Protein AF-A0A9E0GU56-F1 (afdb_monomer)

Mean predicted aligned error: 5.54 Å

Structure (mmCIF, N/CA/C/O backbone):
data_AF-A0A9E0GU56-F1
#
_entry.id   AF-A0A9E0GU56-F1
#
loop_
_atom_site.group_PDB
_atom_site.id
_atom_site.type_symbol
_atom_site.label_atom_id
_atom_site.label_alt_id
_atom_site.label_comp_id
_atom_site.label_asym_id
_atom_site.label_entity_id
_atom_site.label_seq_id
_atom_site.pdbx_PDB_ins_code
_atom_site.Cartn_x
_atom_site.Cartn_y
_atom_site.Cartn_z
_atom_site.occupancy
_atom_site.B_iso_or_equiv
_atom_site.auth_seq_id
_atom_site.auth_comp_id
_atom_site.auth_asym_id
_atom_site.auth_atom_id
_atom_site.pdbx_PDB_model_num
ATOM 1 N N . MET A 1 1 ? -24.810 -29.141 5.523 1.00 37.97 1 MET A N 1
ATOM 2 C CA . MET A 1 1 ? -24.879 -29.397 4.068 1.00 37.97 1 MET A CA 1
ATOM 3 C C . MET A 1 1 ? -24.780 -28.044 3.383 1.00 37.97 1 MET A C 1
ATOM 5 O O . MET A 1 1 ? -25.595 -27.186 3.689 1.00 37.97 1 MET A O 1
ATOM 9 N N . SER A 1 2 ? -23.724 -27.802 2.603 1.00 51.38 2 SER A N 1
ATOM 10 C CA . SER A 1 2 ? -23.454 -26.490 1.993 1.00 51.38 2 SER A CA 1
ATOM 11 C C . SER A 1 2 ? -24.379 -26.243 0.803 1.00 51.38 2 SER A C 1
ATOM 13 O O . SER A 1 2 ? -24.308 -26.968 -0.184 1.00 51.38 2 SER A O 1
ATOM 15 N N . ASN A 1 3 ? -25.206 -25.200 0.885 1.00 50.16 3 ASN A N 1
ATOM 16 C CA . ASN A 1 3 ? -26.036 -24.689 -0.211 1.00 50.16 3 ASN A CA 1
ATOM 17 C C . ASN A 1 3 ? -25.228 -23.735 -1.111 1.00 50.16 3 ASN A C 1
ATOM 19 O O . ASN A 1 3 ? -25.596 -22.574 -1.281 1.00 50.16 3 ASN A O 1
ATOM 23 N N . LEU A 1 4 ? -24.110 -24.195 -1.678 1.00 57.31 4 LEU A N 1
ATOM 24 C CA . LEU A 1 4 ? -23.456 -23.439 -2.747 1.00 57.31 4 LEU A CA 1
ATOM 25 C C . LEU A 1 4 ? -24.224 -23.703 -4.039 1.00 57.31 4 LEU A C 1
ATOM 27 O O . LEU A 1 4 ? -24.075 -24.746 -4.671 1.00 57.31 4 LEU A O 1
ATOM 31 N N . SER A 1 5 ? -25.098 -22.764 -4.392 1.00 60.03 5 SER A N 1
ATOM 32 C CA . SER A 1 5 ? -25.772 -22.771 -5.684 1.00 60.03 5 SER A CA 1
ATOM 33 C C . SER A 1 5 ? -24.709 -22.608 -6.782 1.00 60.03 5 SER A C 1
ATOM 35 O O . SER A 1 5 ? -23.989 -21.605 -6.769 1.00 60.03 5 SER A O 1
ATOM 37 N N . PRO A 1 6 ? -24.584 -23.543 -7.742 1.00 61.97 6 PRO A N 1
ATOM 38 C CA . PRO A 1 6 ? -23.570 -23.474 -8.799 1.00 61.97 6 PRO A CA 1
ATOM 39 C C . PRO A 1 6 ? -23.741 -22.252 -9.718 1.00 61.97 6 PRO A C 1
ATOM 41 O O . PRO A 1 6 ? -22.826 -21.913 -10.459 1.00 61.97 6 PRO A O 1
ATOM 44 N N . ALA A 1 7 ? -24.874 -21.548 -9.628 1.00 62.59 7 ALA A N 1
ATOM 45 C CA . ALA A 1 7 ? -25.136 -20.295 -10.334 1.00 62.59 7 ALA A CA 1
ATOM 46 C C . ALA A 1 7 ? -24.202 -19.130 -9.932 1.00 62.59 7 ALA A C 1
ATOM 48 O O . ALA A 1 7 ? -24.093 -18.170 -10.686 1.00 62.59 7 ALA A O 1
ATOM 49 N N . PHE A 1 8 ? -23.519 -19.217 -8.782 1.00 59.22 8 PHE A N 1
ATOM 50 C CA . PHE A 1 8 ? -22.526 -18.230 -8.324 1.00 59.22 8 PHE A CA 1
ATOM 51 C C . PHE A 1 8 ? -21.100 -18.794 -8.260 1.00 59.22 8 PHE A C 1
ATOM 53 O O . PHE A 1 8 ? -20.228 -18.208 -7.618 1.00 59.22 8 PHE A O 1
ATOM 60 N N . ALA A 1 9 ? -20.841 -19.941 -8.897 1.00 65.62 9 ALA A N 1
ATOM 61 C CA . ALA A 1 9 ? -19.486 -20.460 -9.024 1.00 65.62 9 ALA A CA 1
ATOM 62 C C . ALA A 1 9 ? -18.719 -19.614 -10.052 1.00 65.62 9 ALA A C 1
ATOM 64 O O . ALA A 1 9 ? -18.688 -19.925 -11.242 1.00 65.62 9 ALA A O 1
ATOM 65 N N . PHE A 1 10 ? -18.131 -18.510 -9.594 1.00 67.75 10 PHE A N 1
ATOM 66 C CA . PHE A 1 10 ? -17.182 -17.751 -10.397 1.00 67.75 10 PHE A CA 1
ATOM 67 C C . PHE A 1 10 ? -15.920 -18.597 -10.606 1.00 67.75 10 PHE A C 1
ATOM 69 O O . PHE A 1 10 ? -15.471 -19.255 -9.660 1.00 67.75 10 PHE A O 1
ATOM 76 N N . PRO A 1 11 ? -15.340 -18.615 -11.820 1.00 72.81 11 PRO A N 1
ATOM 77 C CA . PRO A 1 11 ? -14.053 -19.260 -12.019 1.00 72.81 11 PRO A CA 1
ATOM 78 C C . PRO A 1 11 ? -13.038 -18.633 -11.059 1.00 72.81 11 PRO A C 1
ATOM 80 O O . PRO A 1 11 ? -12.987 -17.410 -10.916 1.00 72.81 11 PRO A O 1
ATOM 83 N N . LEU A 1 12 ? -12.243 -19.469 -10.388 1.00 70.69 12 LEU A N 1
ATOM 84 C CA . LEU A 1 12 ? -11.119 -18.982 -9.596 1.00 70.69 12 LEU A CA 1
ATOM 85 C C . LEU A 1 12 ? -10.119 -18.352 -10.565 1.00 70.69 12 LEU A C 1
ATOM 87 O O . LEU A 1 12 ? -9.436 -19.058 -11.308 1.00 70.69 12 LEU A O 1
ATOM 91 N N . SER A 1 13 ? -10.071 -17.023 -10.591 1.00 70.69 13 SER A N 1
ATOM 92 C CA . SER A 1 13 ? -9.034 -16.302 -11.317 1.00 70.69 13 SER A CA 1
ATOM 93 C C . SER A 1 13 ? -7.668 -16.640 -10.711 1.00 70.69 13 SER A C 1
ATOM 95 O O . SER A 1 13 ? -7.568 -16.764 -9.486 1.00 70.69 13 SER A O 1
ATOM 97 N N . PRO A 1 14 ? -6.613 -16.787 -11.532 1.00 82.88 14 PRO A N 1
ATOM 98 C CA . PRO A 1 14 ? -5.259 -16.897 -11.005 1.00 82.88 14 PRO A CA 1
ATOM 99 C C . PRO A 1 14 ? -4.925 -15.665 -10.152 1.00 82.88 14 PRO A C 1
ATOM 101 O O . PRO A 1 14 ? -5.466 -14.579 -10.383 1.00 82.88 14 PRO A O 1
ATOM 104 N N . GLU A 1 15 ? -4.042 -15.834 -9.163 1.00 86.50 15 GLU A N 1
ATOM 105 C CA . GLU A 1 15 ? -3.593 -14.715 -8.326 1.00 86.50 15 GLU A CA 1
ATOM 106 C C . GLU A 1 15 ? -2.996 -13.611 -9.223 1.00 86.50 15 GLU A C 1
ATOM 108 O O . GLU A 1 15 ? -2.193 -13.916 -10.112 1.00 86.50 15 GLU A O 1
ATOM 113 N N . PRO A 1 16 ? -3.368 -12.331 -9.034 1.00 92.88 16 PRO A N 1
ATOM 114 C CA . PRO A 1 16 ? -2.770 -11.242 -9.794 1.00 92.88 16 PRO A CA 1
ATOM 115 C C . PRO A 1 16 ? -1.252 -11.180 -9.575 1.00 92.88 16 PRO A C 1
ATOM 117 O O . PRO A 1 16 ? -0.794 -11.162 -8.435 1.00 92.88 16 PRO A O 1
ATOM 120 N N . LEU A 1 17 ? -0.460 -11.059 -10.645 1.00 96.56 17 LEU A N 1
ATOM 121 C CA . LEU A 1 17 ? 1.012 -10.992 -10.551 1.00 96.56 17 LEU A CA 1
ATOM 122 C C . LEU A 1 17 ? 1.505 -9.813 -9.697 1.00 96.56 17 LEU A C 1
ATOM 124 O O . LEU A 1 17 ? 2.515 -9.916 -9.004 1.00 96.56 17 LEU A O 1
ATOM 128 N N . VAL A 1 18 ? 0.750 -8.710 -9.681 1.00 97.06 18 VAL A N 1
ATOM 129 C CA . VAL A 1 18 ? 0.999 -7.558 -8.799 1.00 97.06 18 VAL A CA 1
ATOM 130 C C . VAL A 1 18 ? 0.967 -7.968 -7.321 1.00 97.06 18 VAL A C 1
ATOM 132 O O . VAL A 1 18 ? 1.762 -7.466 -6.531 1.00 97.06 18 VAL A O 1
ATOM 135 N N . LEU A 1 19 ? 0.087 -8.898 -6.934 1.00 96.44 19 LEU A N 1
ATOM 136 C CA . LEU A 1 19 ? 0.002 -9.385 -5.558 1.00 96.44 19 LEU A CA 1
ATOM 137 C C . LEU A 1 19 ? 1.216 -10.251 -5.197 1.00 96.44 19 LEU A C 1
ATOM 139 O O . LEU A 1 19 ? 1.768 -10.101 -4.107 1.00 96.44 19 LEU A O 1
ATOM 143 N N . ALA A 1 20 ? 1.690 -11.091 -6.121 1.00 96.56 20 ALA A N 1
ATOM 144 C CA . ALA A 1 20 ? 2.938 -11.833 -5.940 1.00 96.56 20 ALA A CA 1
ATOM 145 C C . ALA A 1 20 ? 4.143 -10.883 -5.785 1.00 96.56 20 ALA A C 1
ATOM 147 O O . ALA A 1 20 ? 4.937 -11.032 -4.854 1.00 96.56 20 ALA A O 1
ATOM 148 N N . ALA A 1 21 ? 4.226 -9.836 -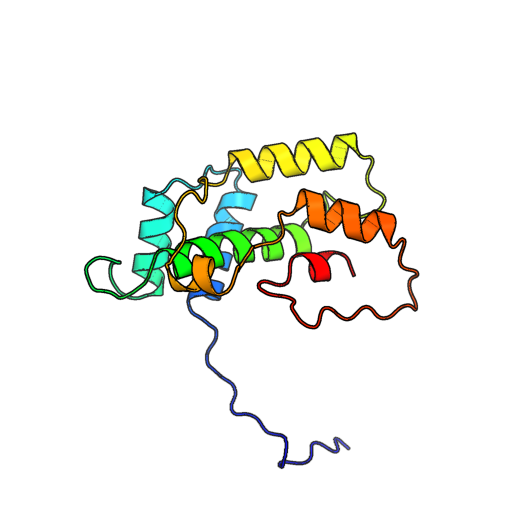6.616 1.00 98.12 21 ALA A N 1
ATOM 149 C CA . ALA A 1 21 ? 5.238 -8.786 -6.484 1.00 98.12 21 ALA A CA 1
ATOM 150 C C . ALA A 1 21 ? 5.147 -8.062 -5.131 1.00 98.12 21 ALA A C 1
ATOM 152 O O . ALA A 1 21 ? 6.165 -7.876 -4.465 1.00 98.12 21 ALA A O 1
ATOM 153 N N . ALA A 1 22 ? 3.939 -7.712 -4.684 1.00 98.12 22 ALA A N 1
ATOM 154 C CA . ALA A 1 22 ? 3.710 -7.083 -3.388 1.00 98.12 22 ALA A CA 1
ATOM 155 C C . ALA A 1 22 ? 4.227 -7.944 -2.224 1.00 98.12 22 ALA A C 1
ATOM 157 O O . ALA A 1 22 ? 4.902 -7.422 -1.341 1.00 98.12 22 ALA A O 1
ATOM 158 N N . ARG A 1 23 ? 3.999 -9.266 -2.239 1.00 97.00 23 ARG A N 1
ATOM 159 C CA . ARG A 1 23 ? 4.528 -10.183 -1.208 1.00 97.00 23 ARG A CA 1
ATOM 160 C C . ARG A 1 23 ? 6.059 -10.191 -1.165 1.00 97.00 23 ARG A C 1
ATOM 162 O O . ARG A 1 23 ? 6.632 -10.147 -0.078 1.00 97.00 23 ARG A O 1
ATOM 169 N N . SER A 1 24 ? 6.724 -10.178 -2.321 1.00 96.88 24 SER A N 1
ATOM 170 C CA . SER A 1 24 ? 8.188 -10.060 -2.395 1.00 96.88 24 SER A CA 1
ATOM 171 C C . SER A 1 24 ? 8.699 -8.731 -1.828 1.00 96.88 24 SER A C 1
ATOM 173 O O . SER A 1 24 ? 9.775 -8.681 -1.233 1.00 96.88 24 SER A O 1
ATOM 175 N N . LEU A 1 25 ? 7.932 -7.649 -1.980 1.00 98.00 25 LEU A N 1
ATOM 176 C CA . LEU A 1 25 ? 8.266 -6.337 -1.421 1.00 98.00 25 LEU A CA 1
ATOM 177 C C . LEU A 1 25 ? 8.034 -6.271 0.098 1.00 98.00 25 LEU A C 1
ATOM 179 O O . LEU A 1 25 ? 8.848 -5.670 0.793 1.00 98.00 25 LEU A O 1
ATOM 183 N N . VAL A 1 26 ? 6.996 -6.928 0.631 1.00 97.19 26 VAL A N 1
ATOM 184 C CA . VAL A 1 26 ? 6.745 -7.015 2.087 1.00 97.19 26 VAL A CA 1
ATOM 185 C C . VAL A 1 26 ? 7.946 -7.609 2.820 1.00 97.19 26 VAL A C 1
ATOM 187 O O . VAL A 1 26 ? 8.392 -7.034 3.807 1.00 97.19 26 VAL A O 1
ATOM 190 N N . ALA A 1 27 ? 8.536 -8.688 2.295 1.00 94.06 27 ALA A N 1
ATOM 191 C CA . ALA A 1 27 ? 9.717 -9.306 2.903 1.00 94.06 27 ALA A CA 1
ATOM 192 C C . ALA A 1 27 ? 10.901 -8.327 3.041 1.00 94.06 27 ALA A C 1
ATOM 194 O O . ALA A 1 27 ? 11.655 -8.385 4.011 1.00 94.06 27 ALA A O 1
ATOM 195 N N . ARG A 1 28 ? 11.048 -7.393 2.093 1.00 95.50 28 ARG A N 1
ATOM 196 C CA . ARG A 1 28 ? 12.074 -6.338 2.134 1.00 95.50 28 ARG A CA 1
ATOM 197 C C . ARG A 1 28 ? 11.729 -5.244 3.140 1.00 95.50 28 ARG A C 1
ATOM 199 O O . ARG A 1 28 ? 12.614 -4.771 3.849 1.00 95.50 28 ARG A O 1
ATOM 206 N N . LEU A 1 29 ? 10.451 -4.864 3.225 1.00 95.06 29 LEU A N 1
ATOM 207 C CA . LEU A 1 29 ? 9.969 -3.918 4.234 1.00 95.06 29 LEU A CA 1
ATOM 208 C C . LEU A 1 29 ? 10.222 -4.442 5.651 1.00 95.06 29 LEU A C 1
ATOM 210 O O . LEU A 1 29 ? 10.756 -3.701 6.476 1.00 95.06 29 LEU A O 1
ATOM 214 N N . ASP A 1 30 ? 9.931 -5.722 5.900 1.00 93.31 30 ASP A N 1
ATOM 215 C CA . ASP A 1 30 ? 10.191 -6.393 7.180 1.00 93.31 30 ASP A CA 1
ATOM 216 C C . ASP A 1 30 ? 11.682 -6.447 7.530 1.00 93.31 30 ASP A C 1
ATOM 218 O O . ASP A 1 30 ? 12.055 -6.299 8.695 1.00 93.31 30 ASP A O 1
ATOM 222 N N . ALA A 1 31 ? 12.547 -6.591 6.524 1.00 93.38 31 ALA A N 1
ATOM 223 C CA . ALA A 1 31 ? 13.997 -6.523 6.686 1.00 93.38 31 ALA A CA 1
ATOM 224 C C . ALA A 1 31 ? 14.529 -5.091 6.913 1.00 93.38 31 ALA A C 1
ATOM 226 O O . ALA A 1 31 ? 15.729 -4.910 7.124 1.00 93.38 31 ALA A O 1
ATOM 227 N N . GLY A 1 32 ? 13.669 -4.067 6.883 1.00 93.38 32 GLY A N 1
ATOM 228 C CA . GLY A 1 32 ? 14.080 -2.669 7.024 1.00 93.38 32 GLY A CA 1
ATOM 229 C C . GLY A 1 32 ? 14.776 -2.105 5.781 1.00 93.38 32 GLY A C 1
ATOM 230 O O . GLY A 1 32 ? 15.429 -1.065 5.865 1.00 93.38 32 GLY A O 1
ATOM 231 N N . GLU A 1 33 ? 14.670 -2.775 4.630 1.00 96.12 33 GLU A N 1
ATOM 232 C CA . GLU A 1 33 ? 15.321 -2.342 3.395 1.00 96.12 33 GLU A CA 1
ATOM 233 C C . GLU A 1 33 ? 14.601 -1.140 2.774 1.00 96.12 33 GLU A C 1
ATOM 235 O O . GLU A 1 33 ? 13.377 -1.011 2.849 1.00 96.12 33 GLU A O 1
ATOM 240 N N . VAL A 1 34 ? 15.370 -0.280 2.101 1.00 97.50 34 VAL A N 1
ATOM 241 C CA . VAL A 1 34 ? 14.826 0.755 1.217 1.00 97.50 34 VAL A CA 1
ATOM 242 C C . VAL A 1 34 ? 14.585 0.140 -0.158 1.00 97.50 34 VAL A C 1
ATOM 244 O O . VAL A 1 34 ? 15.512 -0.313 -0.835 1.00 97.50 34 VAL A O 1
ATOM 247 N N . ILE A 1 35 ? 13.333 0.150 -0.600 1.00 98.12 35 ILE A N 1
ATOM 248 C CA . ILE A 1 35 ? 12.926 -0.292 -1.928 1.00 98.12 35 ILE A CA 1
ATOM 249 C C . ILE A 1 35 ? 13.271 0.816 -2.923 1.00 98.12 35 ILE A C 1
ATOM 251 O O . ILE A 1 35 ? 12.592 1.832 -3.053 1.00 98.12 35 ILE A O 1
ATOM 255 N N . THR A 1 36 ? 14.358 0.610 -3.655 1.00 97.06 36 THR A N 1
ATOM 256 C CA . THR A 1 36 ? 14.759 1.512 -4.737 1.00 97.06 36 THR A CA 1
ATOM 257 C C . THR A 1 36 ? 13.992 1.205 -6.026 1.00 97.06 36 THR A C 1
ATOM 259 O O . THR A 1 36 ? 13.444 0.114 -6.200 1.00 97.06 36 THR A O 1
ATOM 262 N N . ARG A 1 37 ? 13.995 2.139 -6.984 1.00 95.94 37 ARG A N 1
ATOM 263 C CA . ARG A 1 37 ? 13.399 1.908 -8.310 1.00 95.94 37 ARG A CA 1
ATOM 264 C C . ARG A 1 37 ? 14.036 0.721 -9.060 1.00 95.94 37 ARG A C 1
ATOM 266 O O . ARG A 1 37 ? 13.275 -0.088 -9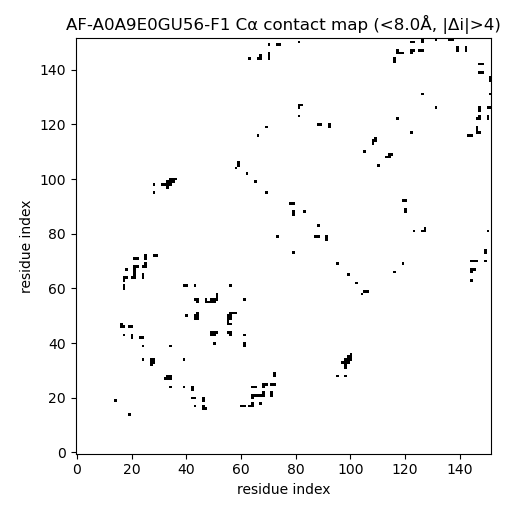.580 1.00 95.94 37 ARG A O 1
ATOM 273 N N . PRO A 1 38 ? 15.374 0.531 -9.071 1.00 96.94 38 PRO A N 1
ATOM 274 C CA . PRO A 1 38 ? 15.978 -0.699 -9.590 1.00 96.94 38 PRO A CA 1
ATOM 275 C C . PRO A 1 38 ? 15.470 -1.972 -8.903 1.00 96.94 38 PRO A C 1
ATOM 277 O O . PRO A 1 38 ? 15.156 -2.943 -9.587 1.00 96.94 38 PRO A O 1
ATOM 280 N N . THR A 1 39 ? 15.335 -1.961 -7.572 1.00 97.62 39 THR A N 1
ATOM 281 C CA . THR A 1 39 ? 14.797 -3.102 -6.812 1.00 97.62 39 THR A CA 1
ATOM 282 C C . THR A 1 39 ? 13.364 -3.423 -7.232 1.00 97.62 39 THR A C 1
ATOM 284 O O . THR A 1 39 ? 13.043 -4.580 -7.490 1.00 97.62 39 THR A O 1
ATOM 287 N N . LEU A 1 40 ? 12.510 -2.402 -7.336 1.00 97.88 40 LEU A N 1
ATOM 288 C CA . LEU A 1 40 ? 11.120 -2.552 -7.758 1.00 97.88 40 LEU A CA 1
ATOM 289 C C . LEU A 1 40 ? 11.017 -3.114 -9.182 1.00 97.88 40 LEU A C 1
ATOM 291 O O . LEU A 1 40 ? 10.296 -4.082 -9.407 1.00 97.88 40 LEU A O 1
ATOM 295 N N . ASN A 1 41 ? 11.785 -2.557 -10.122 1.00 97.56 41 ASN A N 1
ATOM 296 C CA . ASN A 1 41 ? 11.818 -3.026 -11.506 1.00 97.56 41 ASN A CA 1
ATOM 297 C C . ASN A 1 41 ? 12.284 -4.485 -11.607 1.00 97.56 41 ASN A C 1
ATOM 299 O O . ASN A 1 41 ? 11.748 -5.234 -12.420 1.00 97.56 41 ASN A O 1
ATOM 303 N N . ALA A 1 42 ? 13.262 -4.895 -10.792 1.00 98.12 42 ALA A N 1
ATOM 304 C CA . ALA A 1 42 ? 13.740 -6.274 -10.757 1.00 98.12 42 A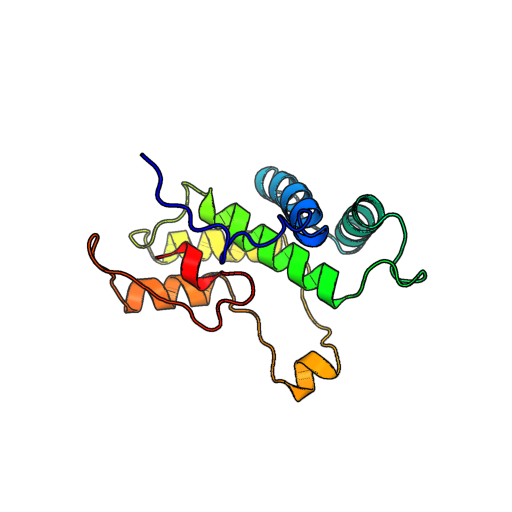LA A CA 1
ATOM 305 C C . ALA A 1 42 ? 12.647 -7.236 -10.268 1.00 98.12 42 ALA A C 1
ATOM 307 O O . ALA A 1 42 ? 12.398 -8.243 -10.925 1.00 98.12 42 ALA A O 1
ATOM 308 N N . VAL A 1 43 ? 11.947 -6.890 -9.178 1.00 98.31 43 VAL A N 1
ATOM 309 C CA . VAL A 1 43 ? 10.824 -7.692 -8.662 1.00 98.31 43 VAL A CA 1
ATOM 310 C C . VAL A 1 43 ? 9.718 -7.807 -9.711 1.00 98.31 43 VAL A C 1
ATOM 312 O O . VAL A 1 43 ? 9.259 -8.907 -9.991 1.00 98.31 43 VAL A O 1
ATOM 315 N N . LEU A 1 44 ? 9.308 -6.703 -10.338 1.00 98.38 44 LEU A N 1
ATOM 316 C CA . LEU A 1 44 ? 8.276 -6.746 -11.379 1.00 98.38 44 LEU A CA 1
ATOM 317 C C . LEU A 1 44 ? 8.729 -7.567 -12.589 1.00 98.38 44 LEU A C 1
ATOM 319 O O . LEU A 1 44 ? 7.974 -8.395 -13.079 1.00 98.38 44 LEU A O 1
ATOM 323 N N . THR A 1 45 ? 9.973 -7.403 -13.035 1.00 98.19 45 THR A N 1
ATOM 324 C CA . THR A 1 45 ? 10.506 -8.154 -14.181 1.00 98.19 45 THR A CA 1
ATOM 325 C C . THR A 1 45 ? 10.512 -9.658 -13.929 1.00 98.19 45 THR A C 1
ATOM 327 O O . THR A 1 45 ? 10.149 -10.430 -14.815 1.00 98.19 45 THR A O 1
ATOM 330 N N . GLU A 1 46 ? 10.877 -10.069 -12.715 1.00 97.94 46 GLU A N 1
ATOM 331 C CA . GLU A 1 46 ? 10.828 -11.464 -12.285 1.00 97.94 46 GLU A CA 1
ATOM 332 C C . GLU A 1 46 ? 9.392 -12.004 -12.283 1.00 97.94 46 GLU A C 1
ATOM 334 O O . GLU A 1 46 ? 9.132 -13.047 -12.878 1.00 97.94 46 GLU A O 1
ATOM 339 N N . GLN A 1 47 ? 8.447 -11.283 -11.670 1.00 97.56 47 GLN A N 1
ATOM 340 C CA . GLN A 1 47 ? 7.064 -11.756 -11.531 1.00 97.56 47 GLN A CA 1
ATOM 341 C C . GLN A 1 47 ? 6.277 -11.730 -12.851 1.00 97.56 47 GLN A C 1
ATOM 343 O O . GLN A 1 47 ? 5.426 -12.587 -13.077 1.00 97.56 47 GLN A O 1
ATOM 348 N N . PHE A 1 48 ? 6.555 -10.768 -13.734 1.00 97.12 48 PHE A N 1
ATOM 349 C CA . PHE A 1 48 ? 5.856 -10.592 -15.013 1.00 97.12 48 PHE A CA 1
ATOM 350 C C . PHE A 1 48 ? 6.564 -11.253 -16.207 1.00 97.12 48 PHE A C 1
ATOM 352 O O . PHE A 1 48 ? 6.017 -11.273 -17.312 1.00 97.12 48 PHE A O 1
ATOM 359 N N . GLY A 1 49 ? 7.762 -11.816 -16.015 1.00 97.31 49 GLY A N 1
ATOM 360 C CA . GLY A 1 49 ? 8.499 -12.517 -17.072 1.00 97.31 49 GLY A CA 1
ATOM 361 C C . GLY A 1 49 ? 9.049 -11.596 -18.170 1.00 97.31 49 GLY A C 1
ATOM 362 O O . GLY A 1 49 ? 9.060 -11.970 -19.346 1.00 97.31 49 GLY A O 1
ATOM 363 N N . GLY A 1 50 ? 9.473 -10.388 -17.796 1.00 96.62 50 GLY A N 1
ATOM 364 C CA . GLY A 1 50 ? 10.156 -9.422 -18.662 1.00 96.62 50 GLY A CA 1
ATOM 365 C C . GLY A 1 50 ? 9.911 -7.969 -18.246 1.00 96.62 50 GLY A C 1
ATOM 366 O O . GLY A 1 50 ? 9.276 -7.694 -17.232 1.00 96.62 50 GLY A O 1
ATOM 367 N N . SER A 1 51 ? 10.472 -7.034 -19.000 1.00 96.88 51 SER A N 1
ATOM 368 C CA . SER A 1 51 ? 10.585 -5.618 -18.630 1.00 96.88 51 SER A CA 1
ATOM 369 C C . SER A 1 51 ? 9.377 -4.758 -19.034 1.00 96.88 51 SER A C 1
ATOM 371 O O . SER A 1 51 ? 8.518 -5.166 -19.820 1.00 96.88 51 SER A O 1
ATOM 373 N N . ASP A 1 52 ? 9.335 -3.522 -18.533 1.00 94.81 52 ASP A N 1
ATOM 374 C CA . ASP A 1 52 ? 8.394 -2.489 -18.979 1.00 94.81 52 ASP A CA 1
ATOM 375 C C . ASP A 1 52 ? 8.614 -2.082 -20.440 1.00 94.81 52 ASP A C 1
ATOM 377 O O . ASP A 1 52 ? 7.650 -1.831 -21.161 1.00 94.81 52 ASP A O 1
ATOM 381 N N . ALA A 1 53 ? 9.865 -2.089 -20.914 1.00 95.81 53 ALA A N 1
ATOM 382 C CA . ALA A 1 53 ? 10.196 -1.857 -22.322 1.00 95.81 53 ALA A CA 1
ATOM 383 C C . ALA A 1 53 ? 9.590 -2.919 -23.263 1.00 95.81 53 ALA A C 1
ATOM 385 O O . ALA A 1 53 ? 9.284 -2.627 -24.417 1.00 95.81 53 ALA A O 1
ATOM 386 N N . GLU A 1 54 ? 9.380 -4.137 -22.761 1.00 96.88 54 GLU A N 1
ATOM 387 C CA . GLU A 1 54 ? 8.689 -5.234 -23.455 1.00 96.88 54 GLU A CA 1
ATOM 388 C C . GLU A 1 54 ? 7.170 -5.225 -23.202 1.00 96.88 54 GLU A C 1
ATOM 390 O O . GLU A 1 54 ? 6.479 -6.185 -23.548 1.00 96.88 54 GLU A O 1
ATOM 395 N N . ALA A 1 55 ? 6.650 -4.162 -22.577 1.00 95.44 55 ALA A N 1
ATOM 396 C CA . ALA A 1 55 ? 5.256 -4.004 -22.174 1.00 95.44 55 ALA A CA 1
ATOM 397 C C . ALA A 1 55 ? 4.729 -5.151 -21.289 1.00 95.44 55 ALA A C 1
ATOM 399 O O . ALA A 1 55 ? 3.536 -5.459 -21.306 1.00 95.44 55 ALA A O 1
ATOM 400 N N . ARG A 1 56 ? 5.607 -5.804 -20.511 1.00 97.19 56 ARG A N 1
ATOM 401 C CA . ARG A 1 56 ? 5.211 -6.881 -19.588 1.00 97.19 56 ARG A CA 1
ATOM 402 C C . ARG A 1 56 ? 4.533 -6.358 -18.333 1.00 97.19 56 ARG A C 1
ATOM 404 O O . ARG A 1 56 ? 3.654 -7.023 -17.803 1.00 97.19 56 ARG A O 1
ATOM 411 N N . TRP A 1 57 ? 4.936 -5.179 -17.883 1.00 97.00 57 TRP A N 1
ATOM 412 C CA . TRP A 1 57 ? 4.330 -4.448 -16.778 1.00 97.00 57 TRP A CA 1
ATOM 413 C C . TRP A 1 57 ? 4.425 -2.947 -17.050 1.00 97.00 57 TRP A C 1
ATOM 415 O O . TRP A 1 57 ? 5.202 -2.490 -17.887 1.00 97.00 57 TRP A O 1
ATOM 425 N N . SER A 1 58 ? 3.611 -2.173 -16.348 1.00 94.38 58 SER A N 1
ATOM 426 C CA . SER A 1 58 ? 3.502 -0.726 -16.491 1.00 94.38 58 SER A CA 1
ATOM 427 C C . SER A 1 58 ? 3.844 -0.007 -15.186 1.00 94.38 58 SER A C 1
ATOM 429 O O . SER A 1 58 ? 3.878 -0.590 -14.102 1.00 94.38 58 SER A O 1
ATOM 431 N N . VAL A 1 59 ? 4.019 1.313 -15.254 1.00 92.56 59 VAL A N 1
ATOM 432 C CA . VAL A 1 59 ? 4.164 2.152 -14.050 1.00 92.56 59 VAL A CA 1
ATOM 433 C C . VAL A 1 59 ? 2.957 2.010 -13.107 1.00 92.56 59 VAL A C 1
ATOM 435 O O . VAL A 1 59 ? 3.116 2.106 -11.891 1.00 92.56 59 VAL A O 1
ATOM 438 N N . ARG A 1 60 ? 1.761 1.722 -13.642 1.00 92.31 60 ARG A N 1
ATOM 439 C CA . ARG A 1 60 ? 0.562 1.443 -12.841 1.00 92.31 60 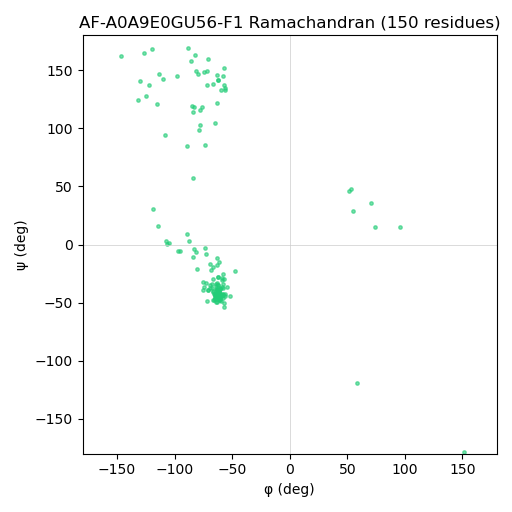ARG A CA 1
ATOM 440 C C . ARG A 1 60 ? 0.728 0.166 -12.016 1.00 92.31 60 ARG A C 1
ATOM 442 O O . ARG A 1 60 ? 0.409 0.184 -10.832 1.00 92.31 60 ARG A O 1
ATOM 449 N N . ASP A 1 61 ? 1.272 -0.898 -12.604 1.00 95.50 61 ASP A N 1
ATOM 450 C CA . ASP A 1 61 ? 1.547 -2.155 -11.893 1.00 95.50 61 ASP A CA 1
ATOM 451 C C . ASP A 1 61 ? 2.588 -1.951 -10.790 1.00 95.50 61 ASP A C 1
ATOM 453 O O . ASP A 1 61 ? 2.443 -2.477 -9.688 1.00 95.50 61 ASP A O 1
ATOM 457 N N . ALA A 1 62 ? 3.602 -1.122 -11.055 1.00 95.88 62 ALA A N 1
ATOM 458 C CA . ALA A 1 62 ? 4.604 -0.755 -10.063 1.00 95.88 62 ALA A CA 1
ATOM 459 C C . ALA A 1 62 ? 3.989 -0.024 -8.860 1.00 95.88 62 ALA A C 1
ATOM 461 O O . ALA A 1 62 ? 4.280 -0.373 -7.716 1.00 95.88 62 ALA A O 1
ATOM 462 N N . HIS A 1 63 ? 3.109 0.953 -9.096 1.00 95.12 63 HIS A N 1
ATOM 463 C CA . HIS A 1 63 ? 2.397 1.649 -8.020 1.00 95.12 63 HIS A CA 1
ATOM 464 C C . HIS A 1 63 ? 1.464 0.711 -7.251 1.00 95.12 63 HIS A C 1
ATOM 466 O O . HIS A 1 63 ? 1.532 0.670 -6.023 1.00 95.12 63 HIS A O 1
ATOM 472 N N . ALA A 1 64 ? 0.687 -0.115 -7.954 1.00 95.44 64 ALA A N 1
ATOM 473 C CA . ALA A 1 64 ? -0.206 -1.085 -7.332 1.00 95.44 64 ALA A CA 1
ATOM 474 C C . ALA A 1 64 ? 0.556 -2.107 -6.466 1.00 95.44 64 ALA A C 1
ATOM 476 O O . ALA A 1 64 ? 0.102 -2.438 -5.373 1.00 95.44 64 ALA A O 1
ATOM 477 N N . ALA A 1 65 ? 1.740 -2.561 -6.897 1.00 97.56 65 ALA A N 1
ATOM 478 C CA . ALA A 1 65 ? 2.580 -3.468 -6.114 1.00 97.56 65 ALA A CA 1
ATOM 479 C C . ALA A 1 65 ? 3.087 -2.810 -4.820 1.00 97.56 65 ALA A C 1
ATOM 481 O O . ALA A 1 65 ? 3.053 -3.436 -3.762 1.00 97.56 65 ALA A O 1
ATOM 482 N N . LEU A 1 66 ? 3.514 -1.542 -4.876 1.00 97.62 66 LEU A N 1
ATOM 483 C CA . LEU A 1 66 ? 3.937 -0.785 -3.690 1.00 97.62 66 LEU A CA 1
ATOM 484 C C . LEU A 1 66 ? 2.773 -0.510 -2.728 1.00 97.62 66 LEU A C 1
ATOM 486 O O . LEU A 1 66 ? 2.944 -0.560 -1.512 1.00 97.62 66 LEU A O 1
ATOM 490 N N . GLU A 1 67 ? 1.592 -0.188 -3.251 1.00 97.00 67 GLU A N 1
ATOM 491 C CA . GLU A 1 67 ? 0.386 0.047 -2.452 1.00 97.00 67 GLU A CA 1
ATOM 492 C C . GLU A 1 67 ? -0.080 -1.231 -1.755 1.00 97.00 67 GLU A C 1
ATOM 494 O O . GLU A 1 67 ? -0.286 -1.229 -0.543 1.00 97.00 67 GLU A O 1
ATOM 499 N N . LEU A 1 68 ? -0.161 -2.345 -2.488 1.00 97.50 68 LEU A N 1
ATOM 500 C CA . LEU A 1 68 ? -0.501 -3.646 -1.917 1.00 97.50 68 LEU A CA 1
ATOM 501 C C . LEU A 1 68 ? 0.550 -4.122 -0.912 1.00 97.50 68 LEU A C 1
ATOM 503 O O . LEU A 1 68 ? 0.186 -4.707 0.104 1.00 97.50 68 LEU A O 1
ATOM 507 N N . ALA A 1 69 ? 1.838 -3.841 -1.134 1.00 97.69 69 ALA A N 1
ATOM 508 C CA . ALA A 1 69 ? 2.874 -4.162 -0.157 1.00 97.69 69 ALA A CA 1
ATOM 509 C C . ALA A 1 69 ? 2.644 -3.419 1.168 1.00 97.69 69 ALA A C 1
ATOM 511 O O . ALA A 1 69 ? 2.760 -4.022 2.230 1.00 97.69 69 ALA A O 1
ATOM 512 N N . GLN A 1 70 ? 2.244 -2.144 1.124 1.00 97.62 70 GLN A N 1
ATOM 513 C CA . GLN A 1 70 ? 1.884 -1.387 2.328 1.00 97.62 70 GLN A CA 1
ATOM 514 C C . GLN A 1 70 ? 0.640 -1.964 3.016 1.00 97.62 70 GLN A C 1
ATOM 516 O O . GLN A 1 70 ? 0.648 -2.115 4.236 1.00 97.62 70 GLN A O 1
ATOM 521 N N . VAL A 1 71 ? -0.401 -2.322 2.253 1.00 97.31 71 VAL A N 1
ATOM 522 C CA . VAL A 1 71 ? -1.617 -2.974 2.779 1.00 97.31 71 VAL A CA 1
ATOM 523 C C . VAL A 1 71 ? -1.260 -4.264 3.513 1.00 97.31 71 VAL A C 1
ATOM 525 O O . VAL A 1 71 ? -1.598 -4.420 4.684 1.00 97.31 71 VAL A O 1
ATOM 528 N N . LEU A 1 72 ? -0.526 -5.163 2.853 1.00 96.75 72 LEU A N 1
ATOM 529 C CA . LEU A 1 72 ? -0.123 -6.451 3.415 1.00 96.75 72 LEU A CA 1
ATOM 530 C C . LEU A 1 72 ? 0.796 -6.293 4.631 1.00 96.75 72 LEU A C 1
ATOM 532 O O . LEU A 1 72 ? 0.660 -7.041 5.599 1.00 96.75 72 LEU A O 1
ATOM 536 N N . TRP A 1 73 ? 1.719 -5.330 4.594 1.00 96.56 73 TRP A N 1
ATOM 537 C CA . TRP A 1 73 ? 2.618 -5.055 5.710 1.00 96.56 73 TRP A CA 1
ATOM 538 C C . TRP A 1 73 ? 1.842 -4.561 6.936 1.00 96.56 73 TRP A C 1
ATOM 540 O O . TRP A 1 73 ? 2.012 -5.095 8.028 1.00 96.56 73 TRP A O 1
ATOM 550 N N . LEU A 1 74 ? 0.922 -3.606 6.760 1.00 96.19 74 LEU A N 1
ATOM 551 C CA . LEU A 1 74 ? 0.100 -3.067 7.849 1.00 96.19 74 LEU A CA 1
ATOM 552 C C . LEU A 1 74 ? -0.875 -4.102 8.411 1.00 96.19 74 LEU A C 1
ATOM 554 O O . LEU A 1 74 ? -1.001 -4.206 9.628 1.00 96.19 74 LEU A O 1
ATOM 558 N N . GLN A 1 75 ? -1.506 -4.901 7.548 1.00 93.75 75 GLN A N 1
ATOM 559 C CA . GLN A 1 75 ? -2.443 -5.950 7.953 1.00 93.75 75 GLN A CA 1
ATOM 560 C C . GLN A 1 75 ? -1.792 -6.990 8.882 1.00 93.75 75 GLN A C 1
ATOM 562 O O . GLN A 1 75 ? -2.466 -7.565 9.733 1.00 93.75 75 GLN A O 1
ATOM 567 N N . ASN A 1 76 ? -0.480 -7.208 8.745 1.00 87.94 76 ASN A N 1
ATOM 568 C CA . ASN A 1 76 ? 0.284 -8.150 9.561 1.00 87.94 76 ASN A CA 1
ATOM 569 C C . ASN A 1 76 ? 1.171 -7.470 10.620 1.00 87.94 76 ASN A C 1
ATOM 571 O O . ASN A 1 76 ? 1.877 -8.164 11.352 1.00 87.94 76 ASN A O 1
ATOM 575 N N . SER A 1 77 ? 1.157 -6.136 10.729 1.00 83.31 77 SER A N 1
ATOM 576 C CA . SER A 1 77 ? 2.067 -5.408 11.615 1.00 83.31 77 SER A CA 1
ATOM 577 C C . SER A 1 77 ? 1.527 -5.354 13.048 1.00 83.31 77 SER A C 1
ATOM 579 O O . SER A 1 77 ? 0.549 -4.656 13.320 1.00 83.31 77 SER A O 1
ATOM 581 N N . PRO A 1 78 ? 2.183 -5.999 14.033 1.00 79.19 78 PRO A N 1
ATOM 582 C CA . PRO A 1 78 ? 1.764 -5.896 15.431 1.00 79.19 78 PRO A CA 1
ATOM 583 C C . PRO A 1 78 ? 2.094 -4.526 16.048 1.00 79.19 78 PRO A C 1
ATOM 585 O O . PRO A 1 78 ? 1.702 -4.252 17.184 1.00 79.19 78 PRO A O 1
ATOM 588 N N . GLN A 1 79 ? 2.850 -3.690 15.331 1.00 83.19 79 GLN A N 1
ATOM 589 C CA . GLN A 1 79 ? 3.434 -2.440 15.821 1.00 83.19 79 GLN A CA 1
ATOM 590 C C . GLN A 1 79 ? 2.421 -1.291 15.830 1.00 83.19 79 GLN A C 1
ATOM 592 O O . GLN A 1 79 ? 2.598 -0.319 16.565 1.00 83.19 79 GLN A O 1
ATOM 597 N N . LEU A 1 80 ? 1.353 -1.399 15.035 1.00 93.12 80 LEU A N 1
ATOM 598 C CA . LEU A 1 80 ? 0.392 -0.327 14.843 1.00 93.12 80 LEU A CA 1
ATOM 599 C C . LEU A 1 80 ? -1.043 -0.830 15.000 1.00 93.12 80 LEU A C 1
ATOM 601 O O . LEU A 1 80 ? -1.478 -1.754 14.326 1.00 93.12 80 LEU A O 1
ATOM 605 N N . ARG A 1 81 ? -1.790 -0.194 15.902 1.00 92.94 81 ARG A N 1
ATOM 606 C CA . ARG A 1 81 ? -3.224 -0.412 16.121 1.00 92.94 81 ARG A CA 1
ATOM 607 C C . ARG A 1 81 ? -3.950 0.926 16.042 1.00 92.94 81 ARG A C 1
ATOM 609 O O . ARG A 1 81 ? -3.330 1.983 16.169 1.00 92.94 81 ARG A O 1
ATOM 616 N N . LEU A 1 82 ? -5.275 0.909 15.911 1.00 92.88 82 LEU A N 1
ATOM 617 C CA . LEU A 1 82 ? -6.084 2.136 15.995 1.00 92.88 82 LEU A CA 1
ATOM 618 C C . LEU A 1 82 ? -5.989 2.830 17.361 1.00 92.88 82 LEU A C 1
ATOM 620 O O . LEU A 1 82 ? -6.118 4.048 17.456 1.00 92.88 82 LEU A O 1
ATOM 624 N N . SER A 1 83 ? -5.723 2.061 18.417 1.00 93.00 83 SER A N 1
ATOM 625 C CA . SER A 1 83 ? -5.501 2.574 19.768 1.00 93.00 83 SER A CA 1
ATOM 626 C C . SER A 1 83 ? -4.067 3.053 20.018 1.00 93.00 83 SER A C 1
ATOM 628 O O . SER A 1 83 ? -3.777 3.503 21.125 1.00 93.00 83 SER A O 1
ATOM 630 N N . SER A 1 84 ? -3.149 2.904 19.053 1.00 95.31 84 SER A N 1
ATOM 631 C CA . SER A 1 84 ? -1.766 3.352 19.228 1.00 95.31 84 SER A CA 1
ATOM 632 C C . SER A 1 84 ? -1.707 4.874 19.411 1.00 95.31 84 SER A C 1
ATOM 634 O O . SER A 1 84 ? -2.492 5.597 18.784 1.00 95.31 84 SER A O 1
ATOM 636 N N . PRO A 1 85 ? -0.769 5.385 20.228 1.00 96.12 85 PRO A N 1
ATOM 637 C CA . PRO A 1 85 ? -0.557 6.819 20.349 1.00 96.12 85 PRO A CA 1
ATOM 638 C C . PRO A 1 85 ? -0.210 7.468 18.994 1.00 96.12 85 PRO A C 1
ATOM 640 O O . PRO A 1 85 ? 0.472 6.836 18.177 1.00 96.12 85 PRO A O 1
ATOM 643 N N . PRO A 1 86 ? -0.655 8.712 18.726 1.00 95.94 86 PRO A N 1
ATOM 644 C CA . PRO A 1 86 ? -0.390 9.400 17.460 1.00 95.94 86 PRO A CA 1
ATOM 645 C C . PRO A 1 86 ? 1.093 9.495 17.085 1.00 95.94 86 PRO A C 1
ATOM 647 O O . PRO A 1 86 ? 1.432 9.378 15.912 1.00 95.94 86 PRO A O 1
ATOM 650 N N . GLU A 1 87 ? 1.975 9.679 18.062 1.00 96.19 87 GLU A N 1
ATOM 651 C CA . GLU A 1 87 ? 3.423 9.736 17.873 1.00 96.19 87 GLU A CA 1
ATOM 652 C C . GLU A 1 87 ? 3.998 8.395 17.404 1.00 96.19 87 GLU A C 1
ATOM 654 O O . GLU A 1 87 ? 4.763 8.360 16.446 1.00 96.19 87 GLU A O 1
ATOM 659 N N . THR A 1 88 ? 3.545 7.277 17.980 1.00 96.00 88 THR A N 1
ATOM 660 C CA . THR A 1 88 ? 3.951 5.937 17.536 1.00 96.00 88 THR A CA 1
ATOM 661 C C . THR A 1 88 ? 3.482 5.668 16.110 1.00 96.00 88 THR A C 1
ATOM 663 O O . T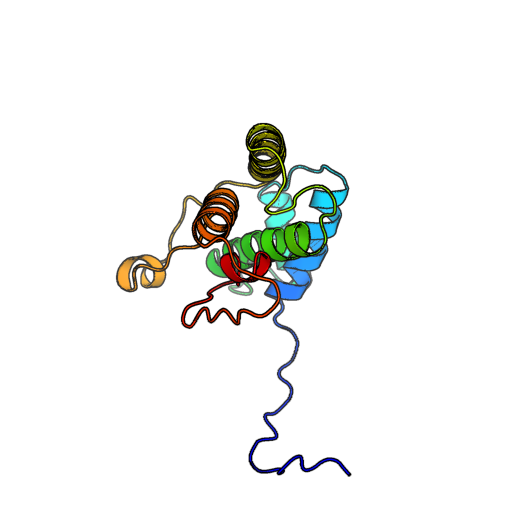HR A 1 88 ? 4.236 5.139 15.297 1.00 96.00 88 THR A O 1
ATOM 666 N N . ALA A 1 89 ? 2.242 6.049 15.790 1.00 96.69 89 ALA A N 1
ATOM 667 C CA . ALA A 1 89 ? 1.710 5.908 14.440 1.00 96.69 89 ALA A CA 1
ATOM 668 C C . ALA A 1 89 ? 2.514 6.734 13.430 1.00 96.69 89 ALA A C 1
ATOM 670 O O . ALA A 1 89 ? 2.878 6.224 12.372 1.00 96.69 89 ALA A O 1
ATOM 671 N N . ARG A 1 90 ? 2.843 7.982 13.781 1.00 96.75 90 ARG A N 1
ATOM 672 C CA . ARG A 1 90 ? 3.685 8.852 12.961 1.00 96.75 90 ARG A CA 1
ATOM 673 C C . ARG A 1 90 ? 5.045 8.220 12.680 1.00 96.75 90 ARG A C 1
ATOM 675 O O . ARG A 1 90 ? 5.410 8.124 11.517 1.00 96.75 90 ARG A O 1
ATOM 682 N N . ASP A 1 91 ? 5.746 7.735 13.702 1.00 96.62 91 ASP A N 1
ATOM 683 C CA . ASP A 1 91 ? 7.074 7.129 13.534 1.00 96.62 91 ASP A CA 1
ATOM 684 C C . ASP A 1 91 ? 7.043 5.893 12.619 1.00 96.62 91 ASP A C 1
ATOM 686 O O . ASP A 1 91 ? 7.966 5.664 11.832 1.00 96.62 91 ASP A O 1
ATOM 690 N N . VAL A 1 92 ? 5.978 5.089 12.706 1.00 96.19 92 VAL A N 1
ATOM 691 C CA . VAL A 1 92 ? 5.766 3.933 11.822 1.00 96.19 92 VAL A CA 1
ATOM 692 C C . VAL A 1 92 ? 5.535 4.386 10.380 1.00 96.19 92 VAL A C 1
ATOM 694 O O . VAL A 1 92 ? 6.173 3.857 9.470 1.00 96.19 92 VAL A O 1
ATOM 697 N N . PHE A 1 93 ? 4.663 5.372 10.153 1.00 97.00 93 PHE A N 1
ATOM 698 C CA . PHE A 1 93 ? 4.370 5.860 8.804 1.00 97.00 93 PHE A CA 1
ATOM 699 C C . PHE A 1 93 ? 5.538 6.619 8.169 1.00 97.00 93 PHE A C 1
ATOM 701 O O . PHE A 1 93 ? 5.781 6.439 6.977 1.00 97.00 93 PHE A O 1
ATOM 708 N N . ASP A 1 94 ? 6.285 7.407 8.943 1.00 96.69 94 ASP A N 1
ATOM 709 C CA . ASP A 1 94 ? 7.478 8.116 8.473 1.00 96.69 94 ASP A CA 1
ATOM 710 C C . ASP A 1 94 ? 8.556 7.107 8.040 1.00 96.69 94 ASP A C 1
ATOM 712 O O . ASP A 1 94 ? 9.158 7.250 6.973 1.00 96.69 94 ASP A O 1
ATOM 716 N N . ARG A 1 95 ? 8.746 6.027 8.812 1.00 95.44 95 ARG A N 1
ATOM 717 C CA . ARG A 1 95 ? 9.660 4.933 8.452 1.00 95.44 95 ARG A CA 1
ATOM 718 C C . ARG A 1 95 ? 9.214 4.200 7.192 1.00 95.44 95 ARG A C 1
ATOM 720 O O . ARG A 1 95 ? 10.021 4.033 6.283 1.00 95.44 95 ARG A O 1
ATOM 727 N N . LEU A 1 96 ? 7.942 3.804 7.124 1.00 95.62 96 LEU A N 1
ATOM 728 C CA . LEU A 1 96 ? 7.384 3.121 5.957 1.00 95.62 96 LEU A CA 1
ATOM 729 C C . LEU A 1 96 ? 7.524 3.988 4.696 1.00 95.62 96 LEU A C 1
ATOM 731 O O . LEU A 1 96 ? 7.951 3.500 3.655 1.00 95.62 96 LEU A O 1
ATOM 735 N N . GLY A 1 97 ? 7.234 5.287 4.800 1.00 95.69 97 GLY A N 1
ATOM 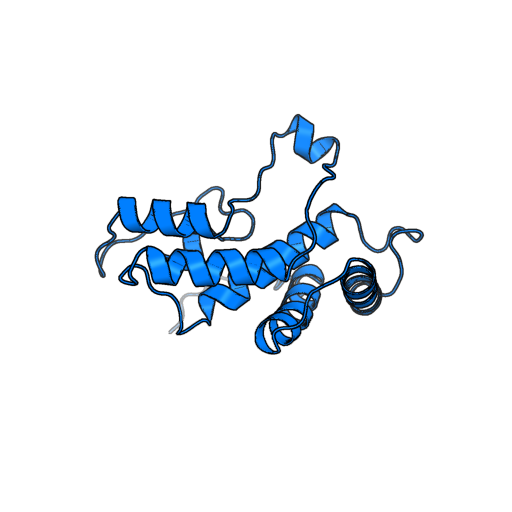736 C CA . GLY A 1 97 ? 7.401 6.240 3.704 1.00 95.69 97 GLY A CA 1
ATOM 737 C C . GLY A 1 97 ? 8.856 6.391 3.255 1.00 95.69 97 GLY A C 1
ATOM 738 O O . GLY A 1 97 ? 9.118 6.448 2.057 1.00 95.69 97 GLY A O 1
ATOM 739 N N . ALA A 1 98 ? 9.812 6.393 4.190 1.00 96.44 98 ALA A N 1
ATOM 740 C CA . ALA A 1 98 ? 11.241 6.476 3.877 1.00 96.44 98 ALA A CA 1
ATOM 741 C C . ALA A 1 98 ? 11.794 5.220 3.174 1.00 96.44 98 ALA A C 1
ATOM 743 O O . ALA A 1 98 ? 12.822 5.299 2.501 1.00 96.44 98 ALA A O 1
ATOM 744 N N . GLN A 1 99 ? 11.127 4.070 3.311 1.00 97.06 99 GLN A N 1
ATOM 745 C CA . GLN A 1 99 ? 11.513 2.823 2.647 1.00 97.06 99 GLN A CA 1
ATOM 746 C C . GLN A 1 99 ? 10.993 2.709 1.210 1.00 97.06 99 GLN A C 1
ATOM 748 O O . GLN A 1 99 ? 11.412 1.800 0.497 1.00 97.06 99 GLN A O 1
ATOM 753 N N . LEU A 1 100 ? 10.090 3.586 0.768 1.00 96.38 100 LEU A N 1
ATOM 754 C CA . LEU A 1 100 ? 9.394 3.447 -0.509 1.00 96.38 100 LEU A CA 1
ATOM 755 C C . LEU A 1 100 ? 9.786 4.553 -1.497 1.00 96.38 100 LEU A C 1
ATOM 757 O O . LEU A 1 100 ? 10.019 5.697 -1.101 1.00 96.38 100 LEU A O 1
ATOM 761 N N . PRO A 1 101 ? 9.832 4.254 -2.807 1.00 95.25 101 PRO A N 1
ATOM 762 C CA . PRO A 1 101 ? 10.042 5.285 -3.808 1.00 95.25 101 PRO A CA 1
ATOM 763 C C . PRO A 1 101 ? 8.783 6.157 -3.935 1.00 95.25 101 PRO A C 1
ATOM 765 O O . PRO A 1 101 ? 7.656 5.685 -3.773 1.00 95.25 101 PRO A O 1
ATOM 768 N N . SER A 1 102 ? 8.962 7.435 -4.272 1.00 89.25 102 SER A N 1
ATOM 769 C CA . SER A 1 102 ? 7.838 8.343 -4.499 1.00 89.25 102 SER A CA 1
ATOM 770 C C . SER A 1 102 ? 7.109 8.030 -5.811 1.00 89.25 102 SER A C 1
ATOM 772 O O . SER A 1 102 ? 7.722 7.800 -6.856 1.00 89.25 102 SER A O 1
ATOM 774 N N . GLN A 1 103 ? 5.776 8.061 -5.767 1.00 88.50 103 GLN A N 1
ATOM 775 C CA . GLN A 1 103 ? 4.915 7.865 -6.934 1.00 88.50 103 GLN A CA 1
ATOM 776 C C . GLN A 1 103 ? 4.639 9.211 -7.626 1.00 88.50 103 GLN A C 1
ATOM 778 O O . GLN A 1 103 ? 3.657 9.893 -7.334 1.00 88.50 103 GLN A O 1
ATOM 783 N N . THR A 1 104 ? 5.540 9.644 -8.511 1.00 86.69 104 THR A N 1
ATOM 784 C CA . THR A 1 104 ? 5.469 10.975 -9.159 1.00 86.69 104 THR A CA 1
ATOM 785 C C . THR A 1 104 ? 4.833 10.975 -10.548 1.00 86.69 104 THR A C 1
ATOM 787 O O . THR A 1 104 ? 4.622 12.039 -11.125 1.00 86.69 104 THR A O 1
ATOM 790 N N . VAL A 1 105 ? 4.521 9.800 -11.093 1.00 88.25 105 VAL A N 1
ATOM 791 C CA . VAL A 1 105 ? 3.959 9.633 -12.440 1.00 88.25 105 VAL A CA 1
ATOM 792 C C . VAL A 1 105 ? 2.504 9.183 -12.332 1.00 88.25 105 VAL A C 1
ATOM 794 O O . VAL A 1 105 ? 2.162 8.382 -11.469 1.00 88.25 105 VAL A O 1
ATOM 797 N N . ARG A 1 106 ? 1.634 9.678 -13.213 1.00 87.50 106 ARG A N 1
ATOM 798 C CA . ARG A 1 106 ? 0.249 9.207 -13.351 1.00 87.50 106 ARG A CA 1
ATOM 799 C C . ARG A 1 106 ? -0.028 8.908 -14.817 1.00 87.50 106 ARG A C 1
ATOM 801 O O . ARG A 1 106 ? 0.456 9.636 -15.680 1.00 87.50 106 ARG A O 1
ATOM 808 N N . SER A 1 107 ? -0.770 7.838 -15.085 1.00 86.69 107 SER A N 1
ATOM 809 C CA . SER A 1 107 ? -1.271 7.557 -16.436 1.00 86.69 107 SER A CA 1
ATOM 810 C C . SER A 1 107 ? -2.372 8.545 -16.835 1.00 86.69 107 SER A C 1
ATOM 812 O O . SER A 1 107 ? -3.000 9.160 -15.973 1.00 86.69 107 SER A O 1
ATOM 814 N N . GLU A 1 108 ? -2.618 8.683 -18.139 1.00 88.00 108 GLU A N 1
ATOM 815 C CA . GLU A 1 108 ? -3.712 9.512 -18.665 1.00 88.00 108 GLU A CA 1
ATOM 816 C C . GLU A 1 108 ? -5.068 9.055 -18.117 1.00 88.00 108 GLU A C 1
ATOM 818 O O . GLU A 1 108 ? -5.820 9.884 -17.619 1.00 88.00 108 GLU A O 1
ATOM 823 N N . GLU A 1 109 ? -5.321 7.742 -18.079 1.00 87.75 109 GLU A N 1
ATOM 824 C CA . GLU A 1 109 ? -6.522 7.155 -17.467 1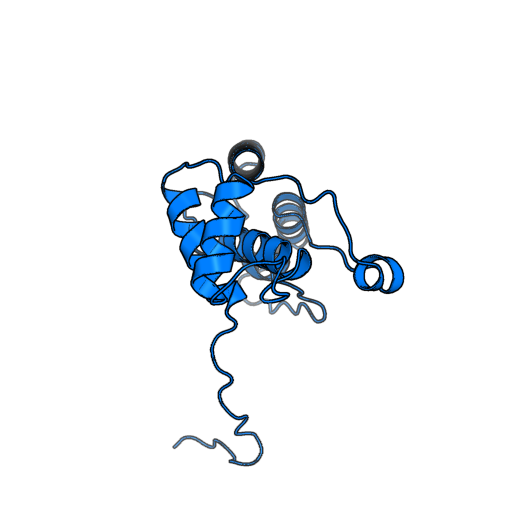.00 87.75 109 GLU A CA 1
ATOM 825 C C . GLU A 1 109 ? -6.650 7.540 -15.984 1.00 87.75 109 GLU A C 1
ATOM 827 O O . GLU A 1 109 ? -7.719 7.954 -15.542 1.00 87.75 109 GLU A O 1
ATOM 832 N N . GLN A 1 110 ? -5.563 7.451 -15.204 1.00 90.00 110 GLN A N 1
ATOM 833 C CA . GLN A 1 110 ? -5.590 7.851 -13.792 1.00 90.00 110 GLN A CA 1
ATOM 834 C C . GLN A 1 110 ? -5.913 9.337 -13.620 1.00 90.00 110 GLN A C 1
ATOM 836 O O . GLN A 1 110 ? -6.563 9.710 -12.646 1.00 90.00 110 GLN A O 1
ATOM 841 N N . ILE A 1 111 ? -5.450 10.189 -14.534 1.00 90.44 111 ILE A N 1
ATOM 842 C CA . ILE A 1 111 ? -5.747 11.623 -14.512 1.00 90.44 111 ILE A CA 1
ATOM 843 C C . ILE A 1 111 ? -7.209 11.863 -14.906 1.00 90.44 111 ILE A C 1
ATOM 845 O O . ILE A 1 111 ? -7.917 12.571 -14.192 1.00 90.44 111 ILE A O 1
ATOM 849 N N . GLU A 1 112 ? -7.663 11.259 -16.003 1.00 94.75 112 GLU A N 1
ATOM 850 C CA . GLU A 1 112 ? -9.015 11.410 -16.547 1.00 94.75 112 GLU A CA 1
ATOM 851 C C . GLU A 1 112 ? -10.082 10.919 -15.562 1.00 94.75 112 GLU A C 1
ATOM 853 O O . GLU A 1 112 ? -11.048 11.628 -15.278 1.00 94.75 112 GLU A O 1
ATOM 858 N N .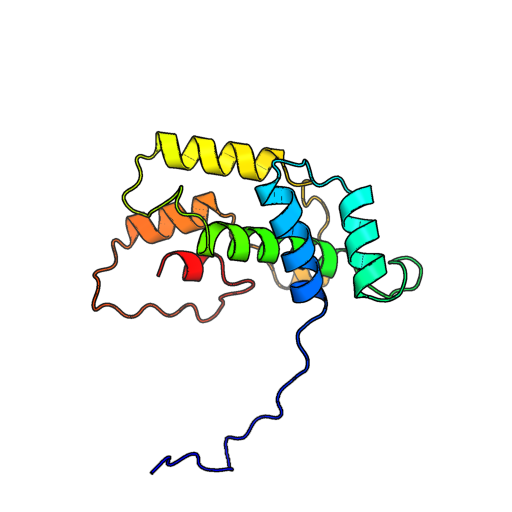 LEU A 1 113 ? -9.870 9.736 -14.983 1.00 92.25 113 LEU A N 1
ATOM 859 C CA . LEU A 1 113 ? -10.776 9.112 -14.020 1.00 92.25 113 LEU A CA 1
ATOM 860 C C . LEU A 1 113 ? -10.512 9.539 -12.572 1.00 92.25 113 LEU A C 1
ATOM 862 O O . LEU A 1 113 ? -11.164 9.025 -11.665 1.00 92.25 113 LEU A O 1
ATOM 866 N N . GLN A 1 114 ? -9.563 10.453 -12.342 1.00 90.62 114 GLN A N 1
ATOM 867 C CA . GLN A 1 114 ? -9.198 10.952 -11.012 1.00 90.62 114 GLN A CA 1
ATOM 868 C C . GLN A 1 114 ? -8.910 9.820 -10.011 1.00 90.62 114 GLN A C 1
ATOM 870 O O . GLN A 1 114 ? -9.389 9.811 -8.877 1.00 90.62 114 GLN A O 1
ATOM 875 N N . GLN A 1 115 ? -8.128 8.833 -10.442 1.00 88.88 115 GLN A N 1
ATOM 876 C CA . GLN A 1 115 ? -7.768 7.683 -9.621 1.00 88.88 115 GLN A CA 1
ATOM 877 C C . GLN A 1 115 ? -6.665 8.074 -8.631 1.00 88.88 115 GLN A C 1
ATOM 879 O O . GLN A 1 115 ? -5.532 8.379 -9.017 1.00 88.88 115 GLN A O 1
ATOM 884 N N . PHE A 1 116 ? -6.991 8.019 -7.342 1.00 87.50 116 PHE A N 1
ATOM 885 C CA . PHE A 1 116 ? -6.064 8.294 -6.250 1.00 87.50 116 PHE A CA 1
ATOM 886 C C . PHE A 1 116 ? -5.962 7.092 -5.315 1.00 87.50 116 PHE A C 1
ATOM 888 O O . PHE A 1 116 ? -6.970 6.496 -4.944 1.00 87.50 116 PHE A O 1
ATOM 895 N N . ALA A 1 117 ? -4.740 6.771 -4.895 1.00 91.62 117 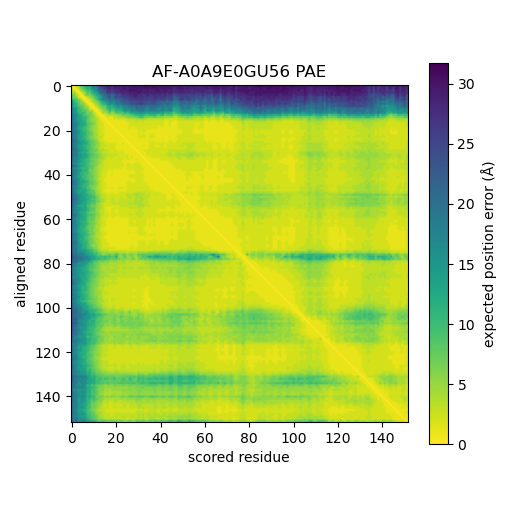ALA A N 1
ATOM 896 C CA . ALA A 1 117 ? -4.511 5.846 -3.796 1.00 91.62 117 ALA A CA 1
ATOM 897 C C . ALA A 1 117 ? -4.718 6.560 -2.455 1.00 91.62 117 ALA A C 1
ATOM 899 O O . ALA A 1 117 ? -4.391 7.742 -2.316 1.00 91.62 117 ALA A O 1
ATOM 900 N N . THR A 1 118 ? -5.218 5.841 -1.451 1.00 95.31 118 THR A N 1
ATOM 901 C CA . THR A 1 118 ? -5.297 6.347 -0.076 1.00 95.31 118 THR A CA 1
ATOM 902 C C . THR A 1 118 ? -3.945 6.152 0.624 1.00 95.31 118 THR A C 1
ATOM 904 O O . THR A 1 118 ? -3.524 5.009 0.803 1.00 95.31 118 THR A O 1
ATOM 907 N N . PRO A 1 119 ? -3.253 7.219 1.068 1.00 95.19 119 PRO A N 1
ATOM 908 C CA . PRO A 1 119 ? -2.030 7.083 1.856 1.00 95.19 119 PRO A CA 1
ATOM 909 C C . PRO A 1 119 ? -2.288 6.378 3.203 1.00 95.19 119 PRO A C 1
ATOM 911 O O . PRO A 1 119 ? -3.287 6.695 3.858 1.00 95.19 119 PRO A O 1
ATOM 914 N N . PRO A 1 120 ? -1.379 5.505 3.685 1.00 96.38 120 PRO A N 1
ATOM 915 C CA . PRO A 1 120 ? -1.574 4.742 4.922 1.00 96.38 120 PRO A CA 1
ATOM 916 C C . PRO A 1 120 ? -1.956 5.564 6.157 1.00 96.38 120 PRO A C 1
ATOM 918 O O . PRO A 1 120 ? -2.869 5.205 6.899 1.00 96.38 120 PRO A O 1
ATOM 921 N N . HIS A 1 121 ? -1.282 6.698 6.359 1.00 96.81 121 HIS A N 1
ATOM 922 C CA . HIS A 1 121 ? -1.513 7.564 7.513 1.00 96.81 121 HIS A CA 1
ATOM 923 C C . HIS A 1 121 ? -2.896 8.229 7.477 1.00 96.81 121 HIS A C 1
ATOM 925 O O . HIS A 1 121 ? -3.521 8.396 8.524 1.00 96.81 121 HIS A O 1
ATOM 931 N N . LEU A 1 122 ? -3.403 8.566 6.282 1.00 97.12 122 LEU A N 1
ATOM 932 C CA . LEU A 1 122 ? -4.758 9.096 6.122 1.00 97.12 122 LEU A CA 1
ATOM 933 C C . LEU A 1 122 ? -5.807 8.013 6.370 1.00 97.12 122 LEU A C 1
ATOM 935 O O . LEU A 1 122 ? -6.807 8.294 7.025 1.00 97.12 122 LEU A O 1
ATOM 939 N N . ALA A 1 123 ? -5.565 6.779 5.918 1.00 96.88 123 ALA A N 1
ATOM 940 C CA . ALA A 1 123 ? -6.469 5.663 6.181 1.00 96.88 123 ALA A CA 1
ATOM 941 C C . ALA A 1 123 ? -6.594 5.359 7.683 1.00 96.88 123 ALA A C 1
ATOM 943 O O . ALA A 1 123 ? -7.703 5.225 8.197 1.00 96.88 123 ALA A O 1
ATOM 944 N N . TRP A 1 124 ? -5.471 5.338 8.405 1.00 97.19 124 TRP A N 1
ATOM 945 C CA . TRP A 1 124 ? -5.467 5.146 9.857 1.00 97.19 124 TRP A CA 1
ATOM 946 C C . TRP A 1 124 ? -6.180 6.280 10.598 1.00 97.19 124 TRP A C 1
ATOM 948 O O . TRP A 1 124 ? -6.963 6.030 11.515 1.00 97.19 124 TRP A O 1
ATOM 958 N N . LEU A 1 125 ? -5.949 7.534 10.190 1.00 97.06 125 LEU A N 1
ATOM 959 C CA . LEU A 1 125 ? -6.622 8.688 10.785 1.00 97.06 125 LEU A CA 1
ATOM 960 C C . LEU A 1 125 ? -8.137 8.642 10.548 1.00 97.06 125 LEU A C 1
ATOM 962 O O . LEU A 1 125 ? -8.899 8.888 11.483 1.00 97.06 125 LEU A O 1
ATOM 966 N N . ALA A 1 126 ? -8.565 8.305 9.329 1.00 96.06 126 ALA A N 1
ATOM 967 C CA . ALA A 1 126 ? -9.975 8.164 8.983 1.00 96.06 126 ALA A CA 1
ATOM 968 C C . ALA A 1 126 ? -10.650 7.085 9.841 1.00 96.06 126 ALA A C 1
ATOM 970 O O . ALA A 1 126 ? -11.664 7.359 10.478 1.00 96.06 126 ALA A O 1
ATOM 971 N N . ALA A 1 127 ? -10.044 5.901 9.955 1.00 94.62 127 ALA A N 1
ATOM 972 C CA . ALA A 1 127 ? -10.580 4.820 10.777 1.00 94.62 127 ALA A CA 1
ATOM 973 C C . ALA A 1 127 ? -10.656 5.185 12.272 1.00 94.62 127 ALA A C 1
ATOM 975 O O . ALA A 1 127 ? -11.653 4.895 12.935 1.00 94.62 127 ALA A O 1
ATOM 976 N N . ARG A 1 128 ? -9.654 5.900 12.809 1.00 95.00 128 ARG A N 1
ATOM 977 C CA . ARG A 1 128 ? -9.714 6.424 14.187 1.00 95.00 128 ARG A CA 1
ATOM 978 C C . ARG A 1 128 ? -10.832 7.434 14.390 1.00 95.00 128 ARG A C 1
ATOM 980 O O . ARG A 1 128 ? -11.442 7.436 15.455 1.00 95.00 128 ARG A O 1
ATOM 987 N N . ALA A 1 129 ? -11.084 8.288 13.402 1.00 95.38 129 ALA A N 1
ATOM 988 C CA . ALA A 1 129 ? -12.173 9.254 13.453 1.00 95.38 129 ALA A CA 1
ATOM 989 C C . ALA A 1 129 ? -13.550 8.575 13.376 1.00 95.38 129 ALA A C 1
ATOM 991 O O . ALA A 1 129 ? -14.479 9.030 14.037 1.00 95.38 129 ALA A O 1
ATOM 992 N N . CYS A 1 130 ? -13.671 7.481 12.616 1.00 94.12 130 CYS A N 1
ATOM 993 C CA . CYS A 1 130 ? -14.890 6.672 12.554 1.00 94.12 130 CYS A CA 1
ATOM 994 C C . CYS A 1 130 ? -15.198 5.955 13.876 1.00 94.12 130 CYS A C 1
ATOM 996 O O . CYS A 1 130 ? -16.369 5.760 14.180 1.00 94.12 130 CYS A O 1
ATOM 998 N N . ALA A 1 131 ? -14.170 5.609 14.662 1.00 92.19 131 ALA A N 1
ATOM 999 C CA . ALA A 1 131 ? -14.300 4.996 15.987 1.00 92.19 131 ALA A CA 1
ATOM 1000 C C . ALA A 1 131 ? -15.176 3.726 15.999 1.00 92.19 131 ALA A C 1
ATOM 1002 O O . ALA A 1 131 ? -16.040 3.575 16.865 1.00 92.19 131 ALA A O 1
ATOM 1003 N N . PHE A 1 132 ? -14.925 2.817 15.047 1.00 88.69 132 PHE A N 1
ATOM 1004 C CA . PHE A 1 132 ? -15.717 1.599 14.886 1.00 88.69 132 PHE A CA 1
ATOM 1005 C C . PHE A 1 132 ? -15.759 0.735 16.154 1.00 88.69 132 PHE A C 1
ATOM 1007 O O . PHE A 1 132 ? -14.744 0.507 16.822 1.00 88.69 132 PHE A O 1
ATOM 1014 N N . GLY A 1 133 ? -16.947 0.225 16.465 1.00 87.81 133 GLY A N 1
ATOM 1015 C CA . GLY A 1 133 ? -17.174 -0.771 17.505 1.00 87.81 133 GLY A CA 1
ATOM 1016 C C . GLY A 1 133 ? -16.971 -2.213 17.006 1.00 87.81 133 GLY A C 1
ATOM 1017 O O . GLY A 1 133 ? -17.144 -2.482 15.821 1.00 87.81 133 GLY A O 1
ATOM 1018 N N . PRO A 1 134 ? -16.705 -3.194 17.896 1.00 86.50 134 PRO A N 1
ATOM 1019 C CA . PRO A 1 134 ? -16.433 -4.591 17.509 1.00 86.50 134 PRO A CA 1
ATOM 1020 C C . PRO A 1 134 ? -17.567 -5.331 16.780 1.00 86.50 134 PRO A C 1
ATOM 1022 O O . PRO A 1 134 ? -17.348 -6.420 16.258 1.00 86.50 134 PRO A O 1
ATOM 1025 N N . SER A 1 135 ? -18.792 -4.803 16.816 1.00 91.12 135 SER A N 1
ATOM 1026 C CA . SER A 1 135 ? -19.972 -5.388 16.165 1.00 91.12 135 SER A CA 1
ATOM 1027 C C . SER A 1 135 ? -20.417 -4.621 14.921 1.00 91.12 135 SER A C 1
ATOM 1029 O O . SER A 1 135 ? -21.444 -4.963 14.334 1.00 91.12 135 SER A O 1
ATOM 1031 N N . GLU A 1 136 ? -19.716 -3.547 14.564 1.00 92.19 136 GLU A N 1
ATOM 1032 C CA . GLU A 1 136 ? -20.041 -2.757 13.385 1.00 92.19 136 GLU A CA 1
ATOM 1033 C C . GLU A 1 136 ? -19.465 -3.408 12.129 1.00 92.19 136 GLU A C 1
ATOM 1035 O O . GLU A 1 136 ? -18.443 -4.089 12.162 1.00 92.19 136 GLU A O 1
ATOM 1040 N N . VAL A 1 137 ? -20.157 -3.216 11.009 1.00 91.31 137 VAL A N 1
ATOM 1041 C CA . VAL A 1 137 ? -19.725 -3.699 9.699 1.00 91.31 137 VAL A CA 1
ATOM 1042 C C . VAL A 1 137 ? -19.452 -2.482 8.835 1.00 91.31 137 VAL A C 1
ATOM 1044 O O . VAL A 1 137 ? -20.350 -1.671 8.606 1.00 91.31 137 VAL A O 1
ATOM 1047 N N . ALA A 1 138 ? -18.222 -2.368 8.344 1.00 90.50 138 ALA A N 1
ATOM 1048 C CA . ALA A 1 138 ? -17.834 -1.341 7.392 1.00 90.50 138 ALA A CA 1
ATOM 1049 C C . ALA A 1 138 ? -17.856 -1.895 5.962 1.00 90.50 138 ALA A C 1
ATOM 1051 O O . ALA A 1 138 ? -17.523 -3.054 5.713 1.00 90.50 138 ALA A O 1
ATOM 1052 N N . LEU A 1 139 ? -18.234 -1.042 5.012 1.00 91.88 139 LEU A N 1
ATOM 1053 C CA . LEU A 1 139 ? -18.162 -1.321 3.584 1.00 91.88 139 LEU A CA 1
ATOM 1054 C C . LEU A 1 139 ? -17.345 -0.219 2.917 1.00 91.88 139 LEU A C 1
ATOM 1056 O O . LEU A 1 139 ? -17.671 0.957 3.066 1.00 91.88 139 LEU A O 1
ATOM 1060 N N . GLU A 1 140 ? -16.336 -0.611 2.143 1.00 92.19 140 GLU A N 1
ATOM 1061 C CA . GLU A 1 140 ? -15.651 0.281 1.208 1.00 92.19 140 GLU A CA 1
ATOM 1062 C C . GLU A 1 140 ? -16.043 -0.121 -0.235 1.00 92.19 140 GLU A C 1
ATOM 1064 O O . GLU A 1 140 ? -15.446 -1.044 -0.797 1.00 92.19 140 GLU A O 1
ATOM 1069 N N . PRO A 1 141 ? -17.067 0.512 -0.847 1.00 90.12 141 PRO A N 1
ATOM 1070 C CA . PRO A 1 141 ? -17.508 0.201 -2.213 1.00 90.12 141 PRO A CA 1
ATOM 1071 C C . PRO A 1 141 ? -16.487 0.542 -3.320 1.00 90.12 141 PRO A C 1
ATOM 1073 O O . PRO A 1 141 ? -16.593 0.017 -4.426 1.00 90.12 141 PRO A O 1
ATOM 1076 N N . SER A 1 142 ? -15.511 1.404 -3.042 1.00 90.50 142 SER A N 1
ATOM 1077 C CA . SER A 1 142 ? -14.452 1.883 -3.938 1.00 90.50 142 SER A CA 1
ATOM 1078 C C . SER A 1 142 ? -13.047 1.520 -3.449 1.00 90.50 142 SER A C 1
ATOM 1080 O O . SER A 1 142 ? -12.097 2.242 -3.740 1.00 90.50 142 SER A O 1
ATOM 1082 N N . ALA A 1 143 ? -12.912 0.388 -2.745 1.00 91.69 143 ALA A N 1
ATOM 1083 C CA . ALA A 1 143 ? -11.744 0.025 -1.934 1.00 91.69 143 ALA A CA 1
ATOM 1084 C C . ALA A 1 143 ? -10.360 0.198 -2.590 1.00 91.69 143 ALA A C 1
ATOM 1086 O O . ALA A 1 143 ? -9.361 0.287 -1.875 1.00 91.69 143 ALA A O 1
ATOM 1087 N N . GLY A 1 144 ? -10.264 0.211 -3.923 1.00 92.25 144 GLY A N 1
ATOM 1088 C CA . GLY A 1 144 ? -8.994 0.295 -4.636 1.00 92.25 144 GLY A CA 1
ATOM 1089 C C . GLY A 1 144 ? -8.099 -0.880 -4.244 1.00 92.25 144 GLY A C 1
ATOM 1090 O O . GLY A 1 144 ? -8.480 -2.035 -4.418 1.00 92.25 144 GLY A O 1
ATOM 1091 N N . THR A 1 145 ? -6.928 -0.591 -3.674 1.00 93.62 145 THR A N 1
ATOM 1092 C CA . THR A 1 145 ? -6.015 -1.605 -3.114 1.00 93.62 145 THR A CA 1
ATOM 1093 C C . THR A 1 145 ? -6.390 -2.077 -1.704 1.00 93.62 145 THR A C 1
ATOM 1095 O O . THR A 1 145 ? -5.793 -3.025 -1.204 1.00 93.62 145 THR A O 1
ATOM 1098 N N . GLY A 1 146 ? -7.389 -1.463 -1.064 1.00 95.06 146 GLY A N 1
ATOM 1099 C CA . GLY A 1 146 ? -7.950 -1.892 0.219 1.00 95.06 146 GLY A CA 1
ATOM 1100 C C . GLY A 1 146 ? -7.377 -1.192 1.453 1.00 95.06 146 GLY A C 1
ATOM 1101 O O . GLY A 1 146 ? -7.599 -1.662 2.564 1.00 95.06 146 GLY A O 1
ATOM 1102 N N . MET A 1 147 ? -6.662 -0.071 1.302 1.00 96.75 147 MET A N 1
ATOM 1103 C CA . MET A 1 147 ? -5.955 0.583 2.416 1.00 96.75 147 MET A CA 1
ATOM 1104 C C . MET A 1 147 ? -6.859 0.978 3.598 1.00 96.75 147 MET A C 1
ATOM 1106 O O . MET A 1 147 ? -6.448 0.855 4.748 1.00 96.75 147 MET A O 1
ATOM 1110 N N . LEU A 1 148 ? -8.091 1.436 3.345 1.00 95.38 148 LEU A N 1
ATOM 1111 C CA . LEU A 1 148 ? -9.049 1.739 4.418 1.00 95.38 148 LEU A CA 1
ATOM 1112 C C . LEU A 1 148 ? -9.514 0.475 5.152 1.00 95.38 148 LEU A C 1
ATOM 1114 O O . LEU A 1 148 ? -9.658 0.494 6.371 1.00 95.38 148 LEU A O 1
ATOM 1118 N N . ALA A 1 149 ? -9.697 -0.626 4.421 1.00 93.69 149 ALA A N 1
ATOM 1119 C CA . ALA A 1 149 ? -10.204 -1.885 4.960 1.00 93.69 149 ALA A CA 1
ATOM 1120 C C . ALA A 1 149 ? -9.210 -2.588 5.900 1.00 93.69 149 ALA A C 1
ATOM 1122 O O . ALA A 1 149 ? -9.622 -3.430 6.687 1.00 93.69 149 ALA A O 1
ATOM 1123 N N . VAL A 1 150 ? -7.924 -2.219 5.871 1.00 93.44 150 VAL A N 1
ATOM 1124 C CA . VAL A 1 150 ? -6.913 -2.698 6.836 1.00 93.44 150 VAL A CA 1
ATOM 1125 C C . VAL A 1 150 ? -7.293 -2.365 8.284 1.00 93.44 150 VAL A C 1
ATOM 1127 O O . VAL A 1 150 ? -6.849 -3.037 9.211 1.00 93.44 150 VAL A O 1
ATOM 1130 N N . TRP A 1 151 ? -8.100 -1.322 8.481 1.00 91.75 151 TRP A N 1
ATOM 1131 C CA . TRP A 1 151 ? -8.433 -0.770 9.790 1.00 91.75 151 TRP A CA 1
ATOM 1132 C C . TRP A 1 151 ? -9.866 -1.059 10.252 1.00 91.75 151 TRP A C 1
ATOM 1134 O O . TRP A 1 151 ? -10.270 -0.530 11.287 1.00 91.75 151 TRP A O 1
ATOM 1144 N N . ALA A 1 152 ? -10.635 -1.824 9.478 1.00 85.56 152 ALA A N 1
ATOM 1145 C CA . ALA A 1 152 ? -12.023 -2.164 9.782 1.00 85.56 152 ALA A CA 1
ATOM 1146 C C . ALA A 1 152 ? -12.145 -3.520 10.488 1.00 85.56 152 ALA A C 1
ATOM 1148 O O . ALA A 1 152 ? -11.307 -4.412 10.221 1.00 85.56 152 ALA A O 1
#

Sequence (152 aa):
MSNLSPAFAFPLSPEPLVLAAARSLVARLDAGEVITRPTLNAVLTEQFGGSDAEARWSVRDAHAALELAQVLWLQNSPQLRLSSPPETARDVFDRLGAQLPSQTVRSEEQIELQQFATPPHLAWLAARACAFGPSEVALEPSAGTGMLAVWA

Solvent-accessible surface area (backbone atoms only — not comparable to full-atom values): 9349 Å² total; per-residue (Å²): 133,86,84,76,61,74,92,72,66,68,80,84,72,77,82,58,53,48,56,57,34,8,55,62,47,31,60,38,53,75,72,69,43,66,48,43,69,70,55,51,52,50,46,47,23,65,61,51,74,40,42,56,93,74,68,49,47,51,75,66,48,56,52,51,16,55,51,36,17,52,36,57,44,56,65,70,37,89,88,63,58,83,85,49,54,71,67,62,51,46,56,53,48,54,51,56,54,71,26,46,66,83,86,86,77,78,54,70,66,38,61,75,69,65,65,74,84,74,54,69,66,57,29,54,50,49,42,50,73,66,59,79,55,99,85,63,84,86,82,68,96,77,45,83,79,35,50,58,61,62,68,106

Foldseek 3Di:
DDPPDCVPPDPPDPDPLLLVLLVVVLVCVVVLAACDPVNLQVSQCVSQVHGVVVVSDDLVSSVLSLLLNVLVNLLPDPQDALPDDPVSLVVVLVSSVRSYDDSPDDDPCCVVVVPDDDRLSNLSVVLNVVVDDPPDDDDDPPCRSNSNVSHD

Nearest PDB structures (foldseek):
  3bjb-assembly1_A  TM=3.279E-01  e=9.726E+00  Rhodococcus jostii RHA1

Radius of gyration: 17.45 Å; Cα contacts (8 Å, |Δi|>4): 141; chains: 1; bounding box: 42×41×44 Å

pLDDT: mean 91.24, std 10.42, range [37.97, 98.38]

Secondary structure (DSSP, 8-state):
-----GGG----PPPPHHHHHHHHHHHHHHTT----HHHHHHHHHHHHTS-TTTTSS-HHHHHHHHHHHHHHHHHT-TT--TTS-HHHHHHHHHHHHHTS-------HHHHHTT--PPPHHHHHHHHHHHT--TT-----TT-TT-TTGGG-